Protein AF-A0A974BPY5-F1 (afdb_monomer)

pLDDT: mean 84.96, std 10.36, range [57.28, 94.56]

Mean predicted aligned error: 5.56 Å

Solvent-accessible surface area (backbone atoms only — not comparable to full-atom values): 2770 Å² total; per-residue (Å²): 130,82,79,58,92,70,58,90,72,48,85,45,74,69,49,43,53,56,49,54,57,52,55,29,71,72,46,96,42,69,70,57,24,51,53,48,45,50,50,56,65,70,77,107

Radius of gyration: 10.94 Å; Cα contacts (8 Å, |Δi|>4): 20; chains: 1; bounding box: 27×14×23 Å

Sequence (44 aa):
MPPLPGAELVHSPLQLYRYLLRCCKLLPT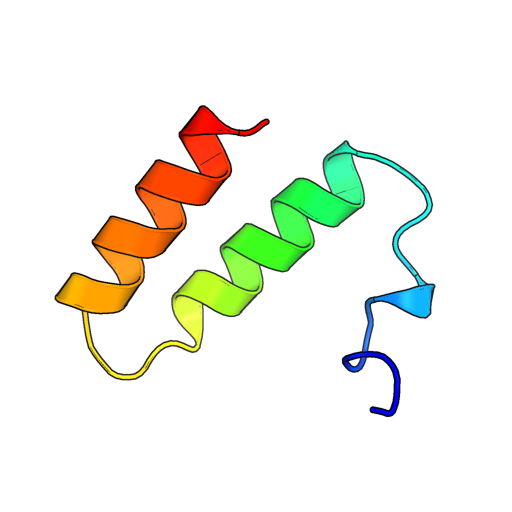ESLQHYYRHAVKQSF

Nearest PDB structures (foldseek):
  8r2w-assembly1_B  TM=9.262E-01  e=2.754E+00  Trametes versicolor
  2dob-assembly1_A  TM=7.931E-01  e=2.258E+00  Homo sapiens
  8vjn-assembly2_B  TM=6.715E-01  e=3.144E+00  Myxococcus xanthus
  7lxk-assembly1_A  TM=8.478E-01  e=6.094E+00  Arachis hypogaea
  8vjn-assembly2_D  TM=6.998E-01  e=9.686E+00  Myxococcus xanthus

Secondary structure (DSSP, 8-state):
-PPPTTGGG--SHHHHHHHHHHHHTTSSSHHHHHHHHHHHHHH-

Foldseek 3Di:
DPPDVCPVVPPDPVSVLVVQLVVLVVDPDPVSSVVSNVVSVVVD

InterPro domains:
  IPR008011 Complex 1 LYR protein domain [PF05347] (12-44)
  IPR052151 Complex I LYR motif-containing protein [PTHR47061] (1-44)

Organism: Xenopus laevis (NCBI:txid8355)

Structure (mmCIF, N/CA/C/O backbone):
data_AF-A0A974BPY5-F1
#
_entry.id   AF-A0A974BPY5-F1
#
loop_
_atom_site.group_PDB
_atom_site.id
_atom_site.type_symbol
_atom_site.label_atom_id
_atom_site.label_alt_id
_atom_site.label_comp_id
_atom_site.label_asym_id
_atom_site.label_entity_id
_atom_site.label_seq_id
_atom_site.pdbx_PDB_ins_code
_atom_site.Cartn_x
_atom_site.Cartn_y
_atom_site.Cartn_z
_atom_site.occupancy
_atom_site.B_iso_or_equiv
_atom_site.auth_seq_id
_atom_site.auth_comp_id
_atom_site.auth_asym_id
_atom_site.auth_atom_id
_atom_site.pdbx_PDB_model_num
ATOM 1 N N . MET A 1 1 ? -16.069 10.070 -11.587 1.00 57.28 1 MET A N 1
ATOM 2 C CA . MET A 1 1 ? -1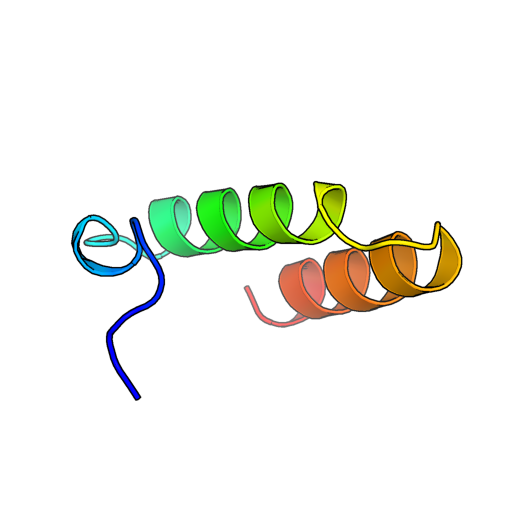5.151 8.924 -11.763 1.00 57.28 1 MET A CA 1
ATOM 3 C C . MET A 1 1 ? -15.670 7.798 -10.887 1.00 57.28 1 MET A C 1
ATOM 5 O O . MET A 1 1 ? -16.002 8.095 -9.745 1.00 57.28 1 MET A O 1
ATOM 9 N N . PRO A 1 2 ? -15.822 6.570 -11.401 1.00 64.75 2 PRO A N 1
ATOM 10 C CA . PRO A 1 2 ? -16.188 5.436 -10.558 1.00 64.75 2 PRO A CA 1
ATOM 11 C C . PRO A 1 2 ? -15.121 5.236 -9.465 1.00 64.75 2 PRO A C 1
ATOM 13 O O . PRO A 1 2 ? -13.946 5.531 -9.720 1.00 64.75 2 PRO A O 1
ATOM 16 N N . PRO A 1 3 ? -15.500 4.793 -8.253 1.00 65.12 3 PRO A N 1
ATOM 17 C CA . PRO A 1 3 ? -14.535 4.513 -7.200 1.00 65.12 3 PRO A CA 1
ATOM 18 C C . PRO A 1 3 ? -13.538 3.462 -7.694 1.00 65.12 3 PRO A C 1
ATOM 20 O O . PRO A 1 3 ? -13.900 2.517 -8.397 1.00 65.12 3 PRO A O 1
ATOM 23 N N . LEU A 1 4 ? -12.259 3.652 -7.360 1.00 69.88 4 LEU A N 1
ATOM 24 C CA . LEU A 1 4 ? -11.223 2.682 -7.700 1.00 69.88 4 LEU A CA 1
ATOM 25 C C . LEU A 1 4 ? -11.626 1.313 -7.125 1.00 69.88 4 LEU A C 1
ATOM 27 O O . LEU A 1 4 ? -12.026 1.254 -5.958 1.00 69.88 4 LEU A O 1
ATOM 31 N N . PRO A 1 5 ? -11.513 0.214 -7.891 1.00 68.56 5 PRO A N 1
ATOM 32 C CA . PRO A 1 5 ? -11.844 -1.115 -7.392 1.00 68.56 5 PRO A CA 1
ATOM 33 C C . PRO A 1 5 ? -11.124 -1.391 -6.062 1.00 68.56 5 PRO A C 1
ATOM 35 O O . PRO A 1 5 ? -9.895 -1.296 -5.973 1.00 68.56 5 PRO A O 1
ATOM 38 N N . GLY A 1 6 ? -11.897 -1.682 -5.012 1.00 65.75 6 GLY A N 1
ATOM 39 C CA . GLY A 1 6 ? -11.399 -1.936 -3.655 1.00 65.75 6 GLY A CA 1
ATOM 40 C C . GLY A 1 6 ? -11.302 -0.717 -2.725 1.00 65.75 6 GLY A C 1
ATOM 41 O O . GLY A 1 6 ? -11.103 -0.916 -1.528 1.00 65.75 6 GLY A O 1
ATOM 42 N N . ALA A 1 7 ? -11.496 0.514 -3.213 1.00 68.00 7 ALA A N 1
ATOM 43 C CA . ALA A 1 7 ? -11.572 1.706 -2.357 1.00 68.00 7 ALA A CA 1
ATOM 44 C C . ALA A 1 7 ? -12.819 1.700 -1.452 1.00 68.00 7 ALA A C 1
ATOM 46 O O . ALA A 1 7 ? -12.777 2.212 -0.339 1.00 68.00 7 ALA A O 1
ATOM 47 N N . GLU A 1 8 ? -13.900 1.046 -1.885 1.00 68.12 8 GLU A N 1
ATOM 48 C CA . GLU A 1 8 ? -15.150 0.888 -1.120 1.00 68.12 8 GLU A CA 1
ATOM 49 C C . GLU A 1 8 ? -14.985 0.027 0.150 1.00 68.12 8 GLU A C 1
ATOM 51 O O . GLU A 1 8 ? -15.810 0.082 1.061 1.00 68.12 8 GLU A O 1
ATOM 56 N N . LEU A 1 9 ? -13.896 -0.750 0.232 1.00 68.38 9 LEU A N 1
ATOM 57 C CA . LEU A 1 9 ? -13.566 -1.630 1.361 1.00 68.38 9 LEU A CA 1
ATOM 58 C C . LEU A 1 9 ? -12.635 -0.971 2.388 1.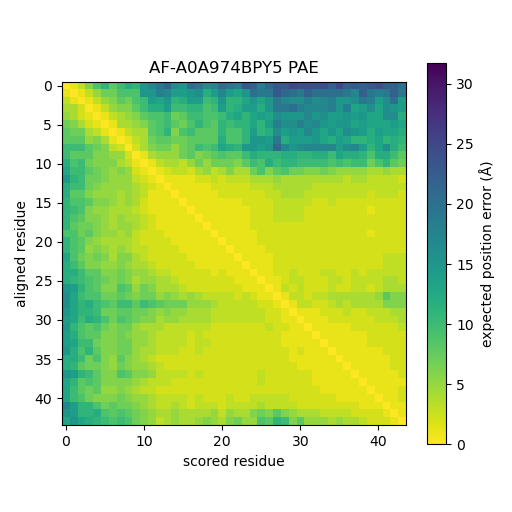00 68.38 9 LEU A C 1
ATOM 60 O O . LEU A 1 9 ? -12.221 -1.616 3.353 1.00 68.38 9 LEU A O 1
ATOM 64 N N . VAL A 1 10 ? -12.250 0.286 2.168 1.00 72.81 10 VAL A N 1
ATOM 65 C CA . VAL A 1 10 ? -11.355 1.013 3.064 1.00 72.81 10 VAL A CA 1
ATOM 66 C C . VAL A 1 10 ? -12.182 1.707 4.138 1.00 72.81 10 VAL A C 1
ATOM 68 O O . VAL A 1 10 ? -12.689 2.807 3.943 1.00 72.81 10 VAL A O 1
ATOM 71 N N . HIS A 1 11 ? -12.333 1.050 5.284 1.00 81.12 11 HIS A N 1
ATOM 72 C CA . HIS A 1 11 ? -13.070 1.576 6.441 1.00 81.12 11 HIS A CA 1
ATOM 73 C C . HIS A 1 11 ? -12.129 2.043 7.559 1.00 81.12 11 HIS A C 1
ATOM 75 O O . HIS A 1 11 ? -12.580 2.607 8.551 1.00 81.12 11 HIS A O 1
ATOM 81 N N . SER A 1 1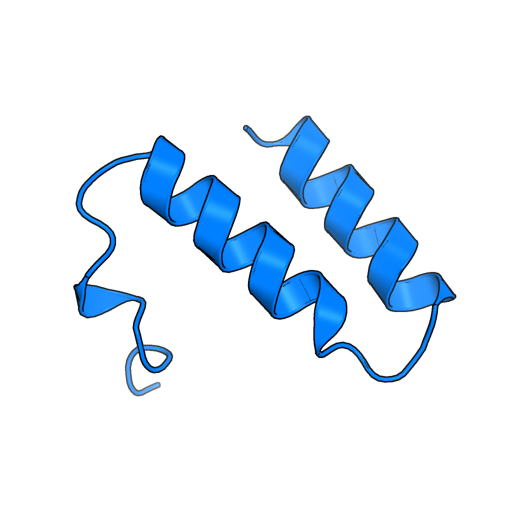2 ? -10.813 1.839 7.405 1.00 87.94 12 SER A N 1
ATOM 82 C CA . SER A 1 12 ? -9.799 2.320 8.347 1.00 87.94 12 SER A CA 1
ATOM 83 C C . SER A 1 12 ? -8.585 2.969 7.662 1.00 87.94 12 SER A C 1
ATOM 85 O O . SER A 1 12 ? -8.215 2.576 6.549 1.00 87.94 12 SER A O 1
ATOM 87 N N . PRO A 1 13 ? -7.889 3.907 8.339 1.00 84.81 13 PRO A N 1
ATOM 88 C CA . PRO A 1 13 ? -6.660 4.521 7.824 1.00 84.81 13 PRO A CA 1
ATOM 89 C C . PRO A 1 13 ? -5.585 3.485 7.472 1.00 84.81 13 PRO A C 1
ATOM 91 O O . PRO A 1 13 ? -4.869 3.622 6.482 1.00 84.81 13 PRO A O 1
ATOM 94 N N . LEU A 1 14 ? -5.514 2.391 8.237 1.00 88.56 14 LEU A N 1
ATOM 95 C CA . LEU A 1 14 ? -4.561 1.309 8.003 1.00 88.56 14 LEU A CA 1
ATOM 96 C C . LEU A 1 14 ? -4.874 0.532 6.712 1.00 88.56 14 LEU A C 1
ATOM 98 O O . LEU A 1 14 ? -3.961 0.134 5.985 1.00 88.56 14 LEU A O 1
ATOM 102 N N . GLN A 1 15 ? -6.159 0.313 6.410 1.00 88.44 15 GLN A N 1
ATOM 103 C CA . GLN A 1 15 ? -6.580 -0.295 5.145 1.00 88.44 15 GLN A CA 1
ATOM 104 C C . GLN A 1 15 ? -6.246 0.618 3.963 1.00 88.44 15 GLN A C 1
ATOM 106 O O . GLN A 1 15 ? -5.752 0.119 2.950 1.00 88.44 15 GLN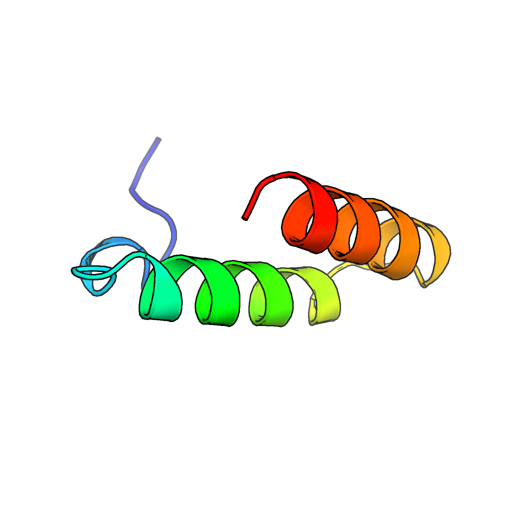 A O 1
ATOM 111 N N . LEU A 1 16 ? -6.425 1.936 4.119 1.00 88.12 16 LEU A N 1
ATOM 112 C CA . LEU A 1 16 ? -6.090 2.920 3.089 1.00 88.12 16 LEU A CA 1
ATOM 113 C C . LEU A 1 16 ? -4.590 2.913 2.792 1.00 88.12 16 LEU A C 1
ATOM 115 O O . LEU A 1 16 ? -4.187 2.752 1.642 1.00 88.12 16 LEU A O 1
ATOM 119 N N . TYR A 1 17 ? -3.760 2.981 3.834 1.00 90.06 17 TYR A N 1
ATOM 120 C CA . TYR A 1 17 ? -2.305 2.917 3.713 1.00 90.06 17 TYR A CA 1
ATOM 121 C C . TYR A 1 17 ? -1.845 1.641 2.990 1.00 90.06 17 TYR A C 1
ATOM 123 O O . TYR A 1 17 ? -1.050 1.687 2.046 1.00 90.06 17 TYR A O 1
ATOM 131 N N . ARG A 1 18 ? -2.396 0.480 3.371 1.00 90.12 18 ARG A N 1
ATOM 132 C CA . ARG A 1 18 ? -2.073 -0.805 2.725 1.00 90.12 18 ARG A CA 1
ATOM 133 C C . ARG A 1 18 ? -2.543 -0.866 1.277 1.00 90.12 18 ARG A C 1
ATOM 135 O O . ARG A 1 18 ? -1.869 -1.498 0.462 1.00 90.12 18 ARG A O 1
ATOM 142 N N . TYR A 1 19 ? -3.687 -0.267 0.961 1.00 89.50 19 TYR A N 1
ATOM 143 C CA . TYR A 1 19 ? -4.196 -0.184 -0.404 1.00 89.50 19 TYR A CA 1
ATOM 144 C C . TYR A 1 19 ? -3.281 0.683 -1.274 1.00 89.50 19 TYR A C 1
ATOM 146 O O . TYR A 1 19 ? -2.793 0.209 -2.299 1.00 89.50 19 TYR A O 1
ATOM 154 N N . LEU A 1 20 ? -2.940 1.889 -0.813 1.00 89.81 20 LEU A N 1
ATOM 155 C CA . LEU A 1 20 ? -2.064 2.823 -1.524 1.00 89.81 20 LEU A CA 1
ATOM 156 C C . LEU A 1 20 ? -0.671 2.236 -1.778 1.00 89.81 20 LEU A C 1
ATOM 158 O O . LEU A 1 20 ? -0.158 2.319 -2.895 1.00 89.81 20 LEU A O 1
ATOM 162 N N . LEU A 1 21 ? -0.084 1.551 -0.792 1.00 91.38 21 LEU A N 1
ATOM 163 C CA . LEU A 1 21 ? 1.178 0.829 -0.986 1.00 91.38 21 LEU A CA 1
ATOM 164 C C . LEU A 1 21 ? 1.075 -0.297 -2.022 1.00 91.38 21 LEU A C 1
ATOM 166 O O . LEU A 1 21 ? 2.059 -0.597 -2.699 1.00 91.38 21 LEU A O 1
ATOM 170 N N . ARG A 1 22 ? -0.089 -0.944 -2.140 1.00 91.19 22 ARG A N 1
ATOM 171 C CA . ARG A 1 22 ? -0.327 -1.983 -3.148 1.00 91.19 22 ARG A CA 1
ATOM 172 C C . ARG A 1 22 ? -0.413 -1.364 -4.539 1.00 91.19 22 ARG A C 1
ATOM 174 O O . ARG A 1 22 ? 0.240 -1.867 -5.447 1.00 91.19 22 ARG A O 1
ATOM 181 N N . CYS A 1 23 ? -1.119 -0.242 -4.674 1.00 89.62 23 CYS A N 1
ATOM 182 C CA . CYS A 1 23 ? -1.192 0.528 -5.916 1.00 89.62 23 CYS A CA 1
ATOM 183 C C . CYS A 1 23 ? 0.184 1.027 -6.367 1.00 89.62 23 CYS A C 1
ATOM 185 O O . CYS A 1 23 ? 0.483 0.976 -7.555 1.00 89.62 23 CYS A O 1
ATOM 187 N N . CYS A 1 24 ? 1.066 1.405 -5.433 1.00 91.75 24 CYS A N 1
ATOM 188 C CA . CYS A 1 24 ? 2.438 1.789 -5.771 1.00 91.75 24 CYS A CA 1
ATOM 189 C C . CYS A 1 24 ? 3.200 0.674 -6.503 1.00 91.75 24 CYS A C 1
ATOM 191 O O . CYS A 1 24 ? 4.034 0.981 -7.340 1.00 91.75 24 CYS A O 1
ATOM 193 N N . LYS A 1 25 ? 2.911 -0.610 -6.243 1.00 88.50 25 LYS A N 1
ATOM 194 C CA . LYS A 1 25 ? 3.562 -1.739 -6.937 1.00 88.50 25 LYS A CA 1
ATOM 195 C C . LYS A 1 25 ? 3.058 -1.958 -8.367 1.00 88.50 25 LYS A C 1
ATOM 197 O O . LYS A 1 25 ? 3.707 -2.666 -9.125 1.00 88.50 25 LYS A O 1
ATOM 202 N N . LEU A 1 26 ? 1.898 -1.397 -8.712 1.00 89.69 26 LEU A N 1
ATOM 203 C CA . LEU A 1 26 ? 1.300 -1.497 -10.047 1.00 89.69 26 LEU A CA 1
ATOM 204 C C . LEU A 1 26 ? 1.801 -0.393 -10.991 1.00 89.69 26 LEU A C 1
ATOM 206 O O . LEU A 1 26 ? 1.427 -0.377 -12.160 1.00 89.69 26 LEU A O 1
ATOM 210 N N . LEU A 1 27 ? 2.612 0.548 -10.494 1.00 90.62 27 LEU A N 1
ATOM 211 C CA . LEU A 1 27 ? 3.123 1.645 -11.307 1.00 90.62 27 LEU A CA 1
ATOM 212 C C . LEU A 1 27 ? 4.196 1.148 -12.294 1.00 90.62 27 LEU A C 1
ATOM 214 O O . LEU A 1 27 ? 5.009 0.289 -11.941 1.00 90.62 27 LEU A O 1
ATOM 218 N N . PRO A 1 28 ? 4.232 1.724 -13.508 1.00 88.75 28 PRO A N 1
ATOM 219 C CA . PRO A 1 28 ? 4.992 1.184 -14.635 1.00 88.75 28 PRO A CA 1
ATOM 220 C C . PRO A 1 28 ? 6.514 1.347 -14.524 1.00 88.75 28 PRO A C 1
ATOM 222 O O . PRO A 1 28 ? 7.239 0.631 -15.206 1.00 88.75 28 PRO A O 1
ATOM 225 N N . THR A 1 29 ? 7.021 2.265 -13.693 1.00 93.06 29 THR A N 1
ATOM 226 C CA . THR A 1 29 ? 8.467 2.501 -13.528 1.00 93.06 29 THR A CA 1
ATOM 227 C C . THR A 1 29 ? 8.868 2.583 -12.063 1.00 93.06 29 THR A C 1
ATOM 229 O O . THR A 1 29 ? 8.147 3.157 -11.247 1.00 93.06 29 THR A O 1
ATOM 232 N N . GLU A 1 30 ? 10.055 2.072 -11.725 1.00 90.75 30 GLU A N 1
ATOM 233 C CA . GLU A 1 30 ? 10.581 2.098 -10.351 1.00 90.75 30 GLU A CA 1
ATOM 234 C C . GLU A 1 30 ? 10.694 3.516 -9.780 1.00 90.75 30 GLU A C 1
ATOM 236 O O . GLU A 1 30 ? 10.405 3.729 -8.606 1.00 90.75 30 GLU A O 1
ATOM 241 N N . SER A 1 31 ? 11.032 4.509 -10.605 1.00 92.06 31 SER A N 1
ATOM 242 C CA . SER A 1 31 ? 11.084 5.914 -10.185 1.00 92.06 31 SER A CA 1
ATOM 243 C C . SER A 1 31 ? 9.727 6.419 -9.682 1.00 92.06 31 SER A C 1
ATOM 245 O O . SER A 1 31 ? 9.658 7.042 -8.620 1.00 92.06 31 SER A O 1
ATOM 247 N N . LEU A 1 32 ? 8.638 6.083 -10.384 1.00 92.12 32 LEU A N 1
ATOM 248 C CA . LEU A 1 32 ? 7.273 6.379 -9.940 1.00 92.12 32 LEU A CA 1
ATOM 249 C C . LEU A 1 32 ? 6.913 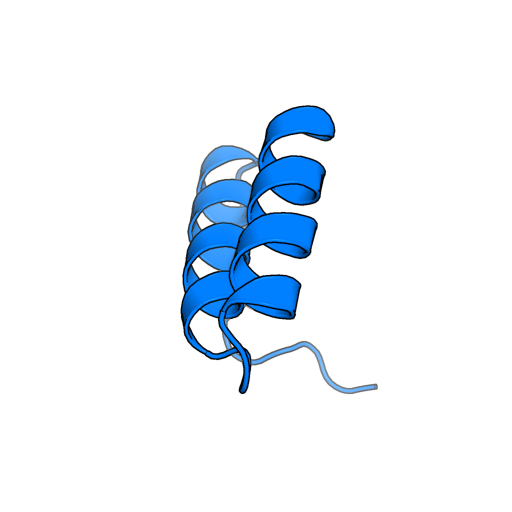5.564 -8.691 1.00 92.12 32 LEU A C 1
ATOM 251 O O . LEU A 1 32 ? 6.353 6.124 -7.748 1.00 92.12 32 LEU A O 1
ATOM 255 N N . GLN A 1 33 ? 7.276 4.275 -8.634 1.00 93.75 33 GLN A N 1
ATOM 256 C CA . GLN A 1 33 ? 7.037 3.441 -7.447 1.00 93.75 33 GLN A CA 1
ATOM 257 C C . GLN A 1 33 ? 7.672 4.046 -6.194 1.00 93.75 33 GLN A C 1
ATOM 259 O O . GLN A 1 33 ? 7.011 4.156 -5.160 1.00 93.75 33 GLN A O 1
ATOM 264 N N . HIS A 1 34 ? 8.938 4.458 -6.281 1.00 94.06 34 HIS A N 1
ATOM 265 C CA . HIS A 1 34 ? 9.670 5.062 -5.174 1.00 94.06 34 HIS A CA 1
ATOM 266 C C . HIS A 1 34 ? 9.058 6.400 -4.762 1.00 94.06 34 HIS A C 1
ATOM 268 O O . HIS A 1 34 ? 8.749 6.574 -3.582 1.00 94.06 34 HIS A O 1
ATOM 274 N N . TYR A 1 35 ? 8.823 7.306 -5.714 1.00 94.56 35 TYR A N 1
ATOM 275 C CA . TYR A 1 35 ? 8.228 8.614 -5.439 1.00 94.56 35 TYR A CA 1
ATOM 276 C C . TYR A 1 35 ? 6.894 8.488 -4.691 1.00 94.56 35 TYR A C 1
ATOM 278 O O . TYR A 1 35 ? 6.740 9.025 -3.591 1.00 94.56 35 TYR A O 1
ATOM 286 N N . TYR A 1 36 ? 5.955 7.704 -5.228 1.00 93.00 36 TYR A N 1
ATOM 287 C CA . TYR A 1 36 ? 4.637 7.557 -4.612 1.00 93.00 36 TYR A CA 1
ATOM 288 C C . TYR A 1 36 ? 4.686 6.779 -3.301 1.00 93.00 36 TYR A C 1
ATOM 290 O O . TYR A 1 36 ? 3.977 7.126 -2.360 1.00 93.00 36 TYR A O 1
ATOM 298 N N . ARG A 1 37 ? 5.559 5.774 -3.178 1.00 93.56 37 ARG A N 1
ATOM 299 C CA . ARG A 1 37 ? 5.735 5.053 -1.912 1.00 93.56 37 ARG A CA 1
ATOM 300 C C . ARG A 1 37 ? 6.250 5.969 -0.806 1.00 93.56 37 ARG A C 1
ATOM 302 O O . ARG A 1 37 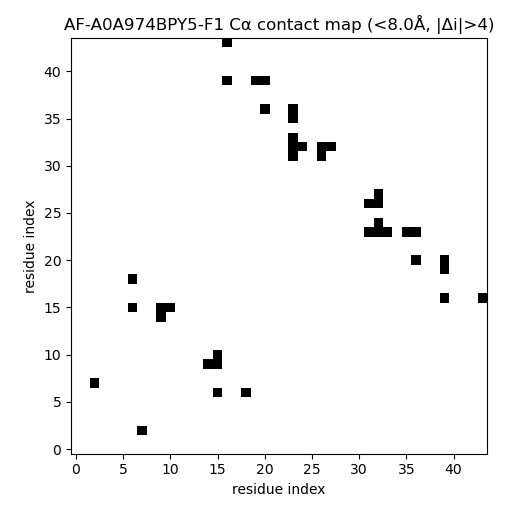? 5.819 5.821 0.336 1.00 93.56 37 ARG A O 1
ATOM 309 N N . HIS A 1 38 ? 7.162 6.884 -1.125 1.00 94.25 38 HIS A N 1
ATOM 310 C CA . HIS A 1 38 ? 7.639 7.887 -0.177 1.00 94.25 38 HIS A CA 1
ATOM 311 C C . HIS A 1 38 ? 6.541 8.890 0.179 1.00 94.25 38 HIS A C 1
ATOM 313 O O . HIS A 1 38 ? 6.314 9.108 1.364 1.00 94.25 38 HIS A O 1
ATOM 319 N N . ALA A 1 39 ? 5.808 9.410 -0.807 1.00 93.56 39 ALA A N 1
ATOM 320 C CA . ALA A 1 39 ? 4.693 10.324 -0.565 1.00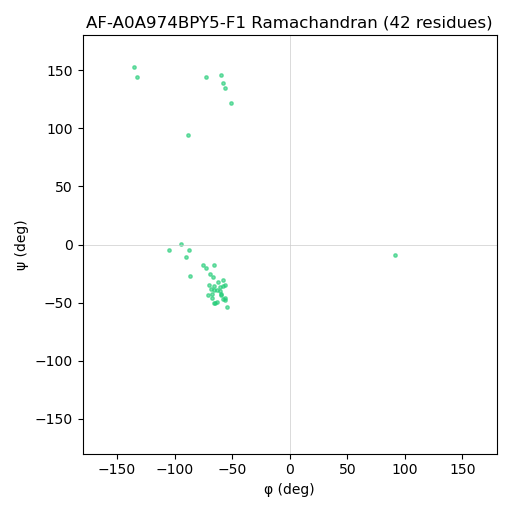 93.56 39 ALA A CA 1
ATOM 321 C C . ALA A 1 39 ? 3.615 9.696 0.339 1.00 93.56 39 ALA A C 1
ATOM 323 O O . ALA A 1 39 ? 3.229 10.283 1.344 1.00 93.56 39 ALA A O 1
ATOM 324 N N . VAL A 1 40 ? 3.201 8.454 0.058 1.00 92.12 40 VAL A N 1
ATOM 325 C CA . VAL A 1 40 ? 2.217 7.719 0.875 1.00 92.12 40 VAL A CA 1
ATOM 326 C C . VAL A 1 40 ? 2.709 7.512 2.308 1.00 92.12 40 VAL A C 1
ATOM 328 O O . VAL A 1 40 ? 1.922 7.646 3.236 1.00 92.12 40 VAL A O 1
ATOM 331 N N . LYS A 1 41 ? 3.998 7.209 2.509 1.00 91.19 41 LYS A N 1
ATOM 332 C CA . LYS A 1 41 ? 4.597 7.094 3.851 1.00 91.19 41 LYS A CA 1
ATOM 333 C C . LYS A 1 41 ? 4.713 8.425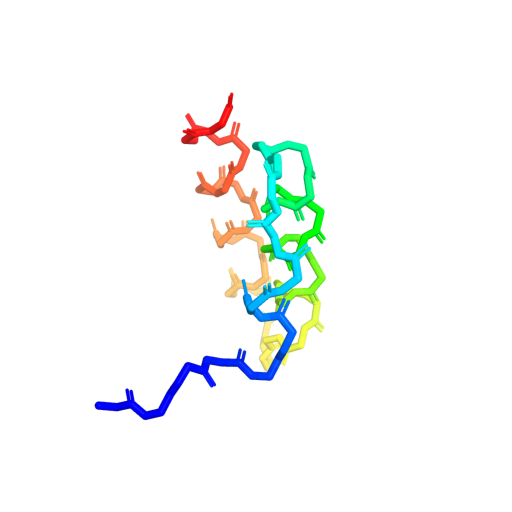 4.588 1.00 91.19 41 LYS A C 1
ATOM 335 O O . LYS A 1 41 ? 4.840 8.412 5.801 1.00 91.19 41 LYS A O 1
ATOM 340 N N . GLN A 1 42 ? 4.783 9.537 3.866 1.00 92.75 42 GLN A N 1
ATOM 341 C CA . GLN A 1 42 ? 4.928 10.860 4.463 1.00 92.75 42 GLN A CA 1
ATOM 342 C C . GLN A 1 42 ? 3.569 11.468 4.839 1.00 92.75 42 GLN A C 1
ATOM 344 O O . GLN A 1 42 ? 3.499 12.296 5.740 1.00 92.75 42 GLN A O 1
ATOM 349 N N . SER A 1 43 ? 2.499 11.083 4.139 1.00 86.19 43 SER A N 1
ATOM 350 C CA . SER A 1 43 ? 1.137 11.580 4.375 1.00 86.19 43 SER A CA 1
ATOM 351 C C . SER A 1 43 ? 0.316 10.764 5.384 1.00 86.19 43 SER A C 1
ATOM 353 O O . SER A 1 43 ? -0.766 11.217 5.751 1.00 86.19 43 SER A O 1
ATOM 355 N N . PHE A 1 44 ? 0.786 9.583 5.796 1.00 82.69 44 PHE A N 1
ATOM 356 C CA . PHE A 1 44 ? 0.150 8.700 6.788 1.00 82.69 44 PHE A CA 1
ATOM 357 C C . PHE A 1 44 ? 1.013 8.580 8.036 1.00 82.69 44 PHE A C 1
ATOM 359 O O . PHE A 1 44 ? 0.420 8.537 9.136 1.00 82.69 44 PHE A O 1
#